Protein AF-A0A7X5FPA3-F1 (afdb_monomer_lite)

Secondary structure (DSSP, 8-state):
------HHHHHHHHHHHHHH-TTHHHHHHHHHHHHHHHHHHHHHHHHHHHHHHHHHHTS--S-S--EEEEESSS---EETTTTEEEEETTS-HHHHHHHHHHHHHHHHHIIIIIHHHTTTS-HHHHHHHHHHHTTHHHHHSTTT-SS-----GGGHHHHHHHHHHHTT--SHHHHHHHHHT-

Radius of gyration: 18.93 Å; chains: 1; bounding box: 40×43×52 Å

Sequence (182 aa):
MILKKNRKTAEGLVQKYLKSHPKKTIRDLVIKTQLIFLEKIWRKIEKRFFERLEKITGKPIFIKEFKCYLTTGFMCPYNPEDNSFMVSMWHGLPWNMTIICHEIFHLQFLHYYGKYCRKFISKKELDDLKEALTFILNTDFNDLLLSQDKGYPAHQKLRKELEKIWKKEKTLRNFLKERLKL

pLDDT: mean 91.94, std 8.31, range [44.56, 98.5]

Structure (mmCIF, N/CA/C/O backbone):
data_AF-A0A7X5FPA3-F1
#
_entry.id   AF-A0A7X5FPA3-F1
#
loop_
_atom_site.group_PDB
_atom_site.id
_atom_site.type_symbol
_atom_site.label_atom_id
_atom_site.label_alt_id
_atom_site.label_comp_id
_atom_site.label_asym_id
_atom_site.label_entity_id
_atom_site.label_seq_id
_atom_site.pdbx_PDB_ins_code
_atom_site.Cartn_x
_atom_site.Cartn_y
_atom_site.Cartn_z
_atom_site.occupancy
_atom_site.B_iso_or_equiv
_atom_site.auth_seq_id
_atom_site.auth_comp_id
_atom_site.auth_asym_id
_atom_site.auth_atom_id
_atom_site.pdbx_PDB_model_num
ATOM 1 N N . MET A 1 1 ? 13.656 26.504 -23.611 1.00 44.56 1 MET A N 1
ATOM 2 C CA . MET A 1 1 ? 12.547 26.664 -24.578 1.00 44.56 1 MET A CA 1
ATOM 3 C C . MET A 1 1 ? 11.559 25.512 -24.399 1.00 44.56 1 MET A C 1
ATOM 5 O O . MET A 1 1 ? 11.831 24.410 -24.861 1.00 44.56 1 MET A O 1
ATOM 9 N N . ILE A 1 2 ? 10.457 25.717 -23.667 1.00 50.66 2 ILE A N 1
ATOM 10 C CA . ILE A 1 2 ? 9.399 24.700 -23.541 1.00 50.66 2 ILE A CA 1
ATOM 11 C C . ILE A 1 2 ? 8.579 24.762 -24.830 1.00 50.66 2 ILE A C 1
ATOM 13 O O . ILE A 1 2 ? 7.823 25.702 -25.056 1.00 50.66 2 ILE A O 1
ATOM 17 N N . LEU A 1 3 ? 8.799 23.800 -25.724 1.00 55.09 3 LEU A N 1
ATOM 18 C CA . LEU A 1 3 ? 8.035 23.693 -26.964 1.00 55.09 3 LEU A CA 1
ATOM 19 C C . LEU A 1 3 ? 6.560 23.467 -26.597 1.00 55.09 3 LEU A C 1
ATOM 21 O O . LEU A 1 3 ? 6.272 22.548 -25.830 1.00 55.09 3 LEU A O 1
ATOM 25 N N . LYS A 1 4 ? 5.637 24.264 -27.159 1.00 55.41 4 LYS A N 1
ATOM 26 C CA . LYS A 1 4 ? 4.179 24.021 -27.140 1.00 55.41 4 LYS A CA 1
ATOM 27 C C . LYS A 1 4 ? 3.862 22.712 -27.880 1.00 55.41 4 LYS A C 1
ATOM 29 O O . LYS A 1 4 ? 3.339 22.712 -28.989 1.00 55.41 4 LYS A O 1
ATOM 34 N N . LYS A 1 5 ? 4.260 21.575 -27.318 1.00 64.94 5 LYS A N 1
ATOM 35 C CA . LYS A 1 5 ? 4.019 20.248 -27.875 1.00 64.94 5 LYS A CA 1
ATOM 36 C C . LYS A 1 5 ? 2.820 19.657 -27.155 1.00 64.94 5 LYS A C 1
ATOM 38 O O . LYS A 1 5 ? 2.815 19.545 -25.935 1.00 64.94 5 LYS A O 1
ATOM 43 N N . ASN A 1 6 ? 1.793 19.310 -27.927 1.00 83.50 6 ASN A N 1
ATOM 44 C CA . ASN A 1 6 ? 0.647 18.575 -27.410 1.00 83.50 6 ASN A CA 1
ATOM 45 C C . ASN A 1 6 ? 1.085 17.184 -26.905 1.00 83.50 6 ASN A C 1
ATOM 47 O O . ASN A 1 6 ? 2.160 16.684 -27.258 1.00 83.50 6 ASN A O 1
ATOM 51 N N . ARG A 1 7 ? 0.238 16.562 -26.078 1.00 83.38 7 ARG A N 1
ATOM 52 C CA . ARG A 1 7 ? 0.494 15.260 -25.442 1.00 83.38 7 ARG A CA 1
ATOM 53 C C . ARG A 1 7 ? 0.996 14.203 -26.431 1.00 83.38 7 ARG A C 1
ATOM 55 O O . ARG A 1 7 ? 1.999 13.554 -26.159 1.00 83.38 7 ARG A O 1
ATOM 62 N N . LYS A 1 8 ? 0.368 14.100 -27.606 1.00 87.44 8 LYS A N 1
ATOM 63 C CA . LYS A 1 8 ? 0.719 13.120 -28.646 1.00 87.44 8 LYS A CA 1
ATOM 64 C C . LYS A 1 8 ? 2.158 13.290 -29.140 1.00 87.44 8 LYS A C 1
ATOM 66 O O . LYS A 1 8 ? 2.889 12.314 -29.290 1.00 87.44 8 LYS A O 1
ATOM 71 N N . THR A 1 9 ? 2.597 14.529 -29.353 1.00 86.81 9 THR A N 1
ATOM 72 C CA . THR A 1 9 ? 3.980 14.810 -29.759 1.00 86.81 9 THR A CA 1
ATOM 73 C C . THR A 1 9 ? 4.973 14.484 -28.644 1.00 86.81 9 THR A C 1
ATOM 75 O O . THR A 1 9 ? 6.044 13.945 -28.921 1.00 86.81 9 THR A O 1
ATOM 78 N N . ALA A 1 10 ? 4.637 14.784 -27.387 1.00 84.44 10 ALA A N 1
ATOM 79 C CA . ALA A 1 10 ? 5.480 14.433 -26.245 1.00 84.44 10 ALA A CA 1
ATOM 80 C C . ALA A 1 10 ? 5.621 12.908 -26.096 1.00 84.44 10 ALA A C 1
ATOM 82 O O . ALA A 1 10 ? 6.739 12.403 -25.994 1.00 84.44 10 ALA A O 1
ATOM 83 N N . GLU A 1 11 ? 4.511 12.173 -26.181 1.00 86.00 11 GLU A N 1
ATOM 84 C CA . GLU A 1 11 ? 4.492 10.707 -26.163 1.00 86.00 11 GLU A CA 1
ATOM 85 C C . GLU A 1 11 ? 5.349 10.122 -27.291 1.00 86.00 11 GLU A C 1
ATOM 87 O O . GLU A 1 11 ? 6.183 9.254 -27.038 1.00 86.00 11 GLU A O 1
ATOM 92 N N . GLY A 1 12 ? 5.227 10.646 -28.515 1.00 89.06 12 GLY A N 1
ATOM 93 C CA . GLY A 1 12 ? 6.043 10.211 -29.650 1.00 89.06 12 GLY A CA 1
ATOM 94 C C . GLY A 1 12 ? 7.548 10.412 -29.430 1.00 89.06 12 GLY A C 1
ATOM 95 O O . GLY A 1 12 ? 8.345 9.528 -29.752 1.00 89.06 12 GLY A O 1
ATOM 96 N N . LEU A 1 13 ? 7.955 11.539 -28.836 1.00 87.75 13 LEU A N 1
ATOM 97 C CA . LEU A 1 13 ? 9.362 11.808 -28.512 1.00 87.75 13 LEU A CA 1
ATOM 98 C C . LEU A 1 13 ? 9.896 10.858 -27.443 1.00 87.75 13 LEU A C 1
ATOM 100 O O . LEU A 1 13 ? 10.985 10.308 -27.608 1.00 87.75 13 LEU A O 1
ATOM 104 N N . VAL A 1 14 ? 9.125 10.640 -26.377 1.00 84.75 14 VAL A N 1
ATOM 105 C CA . VAL A 1 14 ? 9.496 9.713 -25.303 1.00 84.75 14 VAL A CA 1
ATOM 106 C C . VAL A 1 14 ? 9.602 8.293 -25.850 1.00 84.75 14 VAL A C 1
ATOM 108 O O . VAL A 1 14 ? 10.607 7.628 -25.618 1.00 84.75 14 VAL A O 1
ATOM 111 N N . GLN A 1 15 ? 8.632 7.838 -26.645 1.00 86.69 15 GLN A N 1
ATOM 112 C CA . GLN A 1 15 ? 8.684 6.515 -27.268 1.00 86.69 15 GLN A CA 1
ATOM 113 C C . GLN A 1 15 ? 9.903 6.358 -28.177 1.00 86.69 15 GLN A C 1
ATOM 115 O O . GLN A 1 15 ? 10.574 5.327 -28.118 1.00 86.69 15 GLN A O 1
ATOM 120 N N . LYS A 1 16 ? 10.214 7.370 -28.997 1.00 90.25 16 LYS A N 1
ATOM 121 C CA . LYS A 1 16 ? 11.404 7.351 -29.856 1.00 90.25 16 LYS A CA 1
ATOM 122 C C . LYS A 1 16 ? 12.675 7.242 -29.016 1.00 90.25 16 LYS A C 1
ATOM 124 O O . LYS A 1 16 ? 13.479 6.355 -29.280 1.00 90.25 16 LYS A O 1
ATOM 129 N N . TYR A 1 17 ? 12.808 8.070 -27.979 1.00 87.44 17 TYR A N 1
ATOM 130 C CA . TYR A 1 17 ? 13.942 8.042 -27.055 1.00 87.44 17 TYR A CA 1
ATOM 131 C C . TYR A 1 17 ? 14.099 6.679 -26.370 1.00 87.44 17 TYR A C 1
ATOM 133 O O . TYR A 1 17 ? 15.192 6.119 -26.355 1.00 87.44 17 TYR A O 1
ATOM 141 N N . LEU A 1 18 ? 13.010 6.110 -25.845 1.00 83.94 18 LEU A N 1
ATOM 142 C CA . LEU A 1 18 ? 13.032 4.803 -25.186 1.00 83.94 18 LEU A CA 1
ATOM 143 C C . LEU A 1 18 ? 13.417 3.678 -26.157 1.00 83.94 18 LEU A C 1
ATOM 145 O O . LEU A 1 18 ? 14.186 2.794 -25.780 1.00 83.94 18 LEU A O 1
ATOM 149 N N . LYS A 1 19 ? 12.925 3.722 -27.404 1.00 87.50 19 LYS A N 1
ATOM 150 C CA . LYS A 1 19 ? 13.236 2.726 -28.442 1.00 87.50 19 LYS A CA 1
ATOM 151 C C . LYS A 1 19 ? 14.684 2.805 -28.925 1.00 87.50 19 LYS A C 1
ATOM 153 O O . LYS A 1 19 ? 15.282 1.762 -29.160 1.00 87.50 19 LYS A O 1
ATOM 158 N N . SER A 1 20 ? 15.240 4.007 -29.062 1.00 90.62 20 SER A N 1
ATOM 159 C CA . SER A 1 20 ? 16.604 4.213 -29.565 1.00 90.62 20 SER A CA 1
ATOM 160 C C . SER A 1 20 ? 17.679 4.199 -28.474 1.00 90.62 20 SER A C 1
ATOM 162 O O . SER A 1 20 ? 18.854 4.389 -28.777 1.00 90.62 20 SER A O 1
ATOM 164 N N . HIS A 1 21 ? 17.315 4.034 -27.199 1.00 88.44 21 HIS A N 1
ATOM 165 C CA . HIS A 1 21 ? 18.279 4.111 -26.105 1.00 88.44 21 HIS A CA 1
ATOM 166 C C . HIS A 1 21 ? 19.232 2.899 -26.128 1.00 88.44 21 HIS A C 1
ATOM 168 O O . HIS A 1 21 ? 18.759 1.763 -26.085 1.00 88.44 21 HIS A O 1
ATOM 174 N N . PRO A 1 22 ? 20.566 3.086 -26.046 1.00 91.06 22 PRO A N 1
ATOM 175 C CA . PRO A 1 22 ? 21.535 1.979 -26.112 1.00 91.06 22 PRO A CA 1
ATOM 176 C C . PRO A 1 22 ? 21.387 0.932 -24.996 1.00 91.06 22 PRO A C 1
ATOM 178 O O . PRO A 1 22 ? 21.818 -0.204 -25.137 1.00 91.06 22 PRO A O 1
ATOM 181 N N . LYS A 1 23 ? 20.744 1.294 -23.879 1.00 90.12 23 LYS A N 1
ATOM 182 C CA . LYS A 1 23 ? 20.511 0.409 -22.730 1.00 90.12 23 LYS A CA 1
ATOM 183 C C . LYS A 1 23 ? 19.150 -0.292 -22.788 1.00 90.12 23 LYS A C 1
ATOM 185 O O . LYS A 1 23 ? 18.783 -0.942 -21.815 1.00 90.12 23 LYS A O 1
ATOM 190 N N . LYS A 1 24 ? 18.388 -0.153 -23.882 1.00 89.88 24 LYS A N 1
ATOM 191 C CA . LYS A 1 24 ? 17.030 -0.704 -24.007 1.00 89.88 24 LYS A CA 1
ATOM 192 C C . LYS A 1 24 ? 16.996 -2.202 -23.721 1.00 89.88 24 LYS A C 1
ATOM 194 O O . LYS A 1 24 ? 16.216 -2.620 -22.882 1.00 89.88 24 LYS A O 1
ATOM 199 N N . THR A 1 25 ? 17.862 -2.990 -24.357 1.00 92.38 25 THR A N 1
ATOM 200 C CA . THR A 1 25 ? 17.865 -4.455 -24.203 1.00 92.38 25 THR A CA 1
ATOM 201 C C . THR A 1 25 ? 18.061 -4.878 -22.749 1.00 92.38 25 THR A C 1
ATOM 203 O O . THR A 1 25 ? 17.297 -5.688 -22.231 1.00 92.38 25 THR A O 1
ATOM 206 N N . ILE A 1 26 ? 19.037 -4.278 -22.063 1.00 92.19 26 ILE A N 1
ATOM 207 C CA . ILE A 1 26 ? 19.293 -4.557 -20.645 1.00 92.19 26 ILE A CA 1
ATOM 208 C C . ILE A 1 26 ? 18.136 -4.065 -19.770 1.00 92.19 26 ILE A C 1
ATOM 210 O O . ILE A 1 26 ? 17.705 -4.779 -18.870 1.00 92.19 26 ILE A O 1
ATOM 214 N N . ARG A 1 27 ? 17.587 -2.877 -20.047 1.00 89.62 27 ARG A N 1
ATOM 215 C CA . ARG A 1 27 ? 16.434 -2.339 -19.312 1.00 89.62 27 ARG A CA 1
ATOM 216 C C . ARG A 1 27 ? 15.210 -3.249 -19.449 1.00 89.62 27 ARG A C 1
ATOM 218 O O . ARG A 1 27 ? 14.582 -3.553 -18.442 1.00 89.62 27 ARG A O 1
ATOM 225 N N . ASP A 1 28 ? 14.911 -3.714 -20.659 1.00 90.62 28 ASP A N 1
ATOM 226 C CA . ASP A 1 28 ? 13.802 -4.630 -20.938 1.00 90.62 28 ASP A CA 1
ATOM 227 C C . ASP A 1 28 ? 13.991 -5.964 -20.200 1.00 90.62 28 ASP A C 1
ATOM 229 O O . ASP A 1 28 ? 13.038 -6.484 -19.620 1.00 90.62 28 ASP A O 1
ATOM 233 N N . LEU A 1 29 ? 15.217 -6.501 -20.180 1.00 93.25 29 LEU A N 1
ATOM 234 C CA . LEU A 1 29 ? 15.550 -7.713 -19.429 1.00 93.25 29 LEU A CA 1
ATOM 235 C C . LEU A 1 29 ? 15.318 -7.524 -17.924 1.00 93.25 29 LEU A C 1
ATOM 237 O O . LEU A 1 29 ? 14.658 -8.359 -17.307 1.00 93.25 29 LEU A O 1
ATOM 241 N N . VAL A 1 30 ? 15.812 -6.427 -17.343 1.00 92.00 30 VAL A N 1
ATOM 242 C CA . VAL A 1 30 ? 15.645 -6.120 -15.912 1.00 92.00 30 VAL A CA 1
ATOM 243 C C . VAL A 1 30 ? 14.168 -5.963 -15.558 1.00 92.00 30 VAL A C 1
ATOM 245 O O . VAL A 1 30 ? 13.703 -6.610 -14.624 1.00 92.00 30 VAL A O 1
ATOM 248 N N . ILE A 1 31 ? 13.416 -5.177 -16.335 1.00 91.75 31 ILE A N 1
ATOM 249 C CA . ILE A 1 31 ? 11.978 -4.950 -16.123 1.00 91.75 31 ILE A CA 1
ATOM 250 C C . ILE A 1 31 ? 11.205 -6.271 -16.157 1.00 91.75 31 ILE A C 1
ATOM 252 O O . ILE A 1 31 ? 10.453 -6.566 -15.230 1.00 91.75 31 ILE A O 1
ATOM 256 N N . LYS A 1 32 ? 11.409 -7.093 -17.196 1.00 93.38 32 LYS A N 1
ATOM 257 C CA . LYS A 1 32 ? 10.722 -8.388 -17.328 1.00 93.38 32 LYS A CA 1
ATOM 258 C C . LYS A 1 32 ? 11.058 -9.320 -16.172 1.00 93.38 32 LYS A C 1
ATOM 260 O O . LYS A 1 32 ? 10.165 -9.921 -15.586 1.00 93.38 32 LYS A O 1
ATOM 265 N N . THR A 1 33 ? 12.339 -9.408 -15.830 1.00 94.50 33 THR A N 1
ATOM 266 C CA . THR A 1 33 ? 12.817 -10.253 -14.733 1.00 94.50 33 THR A CA 1
ATOM 267 C C . THR A 1 33 ? 12.193 -9.821 -13.407 1.00 94.50 33 THR A C 1
ATOM 269 O O . THR A 1 33 ? 11.664 -10.649 -12.670 1.00 94.50 33 THR A O 1
ATOM 272 N N . GLN A 1 34 ? 12.180 -8.518 -13.124 1.00 94.06 34 GLN A N 1
ATOM 273 C CA . GLN A 1 34 ? 11.606 -7.975 -11.898 1.00 94.06 34 GLN A CA 1
ATOM 274 C C . GLN A 1 34 ? 10.096 -8.214 -11.807 1.00 94.06 34 GLN A C 1
ATOM 276 O O . GLN A 1 34 ? 9.626 -8.603 -10.742 1.00 94.06 34 GLN A O 1
ATOM 281 N N . LEU A 1 35 ? 9.350 -8.049 -12.905 1.00 93.81 35 LEU A N 1
ATOM 282 C CA . LEU A 1 35 ? 7.914 -8.348 -12.950 1.00 93.81 35 LEU A CA 1
ATOM 283 C C . LEU A 1 35 ? 7.627 -9.819 -12.624 1.00 93.81 35 LEU A C 1
ATOM 285 O O . LEU A 1 35 ? 6.800 -10.093 -11.758 1.00 93.81 35 LEU A O 1
ATOM 289 N N . ILE A 1 36 ? 8.361 -10.751 -13.245 1.00 95.44 36 ILE A N 1
ATOM 290 C CA . ILE A 1 36 ? 8.213 -12.194 -12.993 1.00 95.44 36 ILE A CA 1
ATOM 291 C C . IL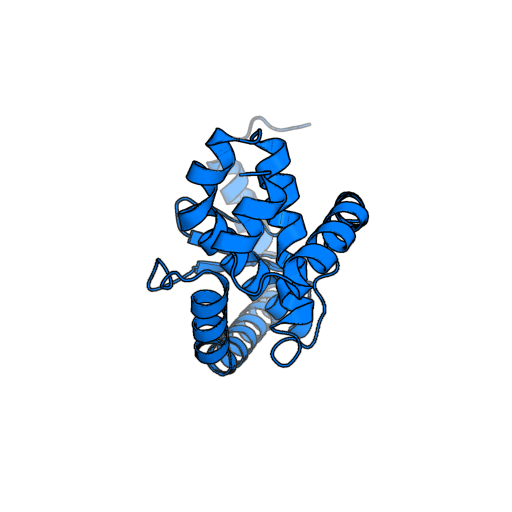E A 1 36 ? 8.456 -12.516 -11.515 1.00 95.44 36 ILE A C 1
ATOM 293 O O . ILE A 1 36 ? 7.690 -13.258 -10.900 1.00 95.44 36 ILE A O 1
ATOM 297 N N . PHE A 1 37 ? 9.519 -11.965 -10.922 1.00 95.75 37 PHE A N 1
ATOM 298 C CA . PHE A 1 37 ? 9.828 -12.231 -9.519 1.00 95.75 37 PHE A CA 1
ATOM 299 C C . PHE A 1 37 ? 8.841 -11.572 -8.556 1.00 95.75 37 PHE A C 1
ATOM 301 O O . PHE A 1 37 ? 8.451 -12.218 -7.584 1.00 95.75 37 PHE A O 1
ATOM 308 N N . LEU A 1 38 ? 8.412 -10.334 -8.819 1.00 95.44 38 LEU A N 1
ATOM 309 C CA . LEU A 1 38 ? 7.393 -9.662 -8.010 1.00 95.44 38 LEU A CA 1
ATOM 310 C C . LEU A 1 38 ? 6.088 -10.450 -8.010 1.00 95.44 38 LEU A C 1
ATOM 312 O O . LEU A 1 38 ? 5.558 -10.733 -6.940 1.00 95.44 38 LEU A O 1
ATOM 316 N N . GLU A 1 39 ? 5.609 -10.866 -9.184 1.00 95.94 39 GLU A N 1
ATOM 317 C CA . GLU A 1 39 ? 4.399 -11.679 -9.284 1.00 95.94 39 GLU A CA 1
ATOM 318 C C . GLU A 1 39 ? 4.567 -13.003 -8.535 1.00 95.94 39 GLU A C 1
ATOM 320 O O . GLU A 1 39 ? 3.732 -13.361 -7.703 1.00 95.94 39 GLU A O 1
ATOM 325 N N . LYS A 1 40 ? 5.681 -13.710 -8.759 1.00 97.31 40 LYS A N 1
ATOM 326 C CA . LYS A 1 40 ? 5.952 -14.986 -8.090 1.00 97.31 40 LYS A CA 1
ATOM 327 C C . LYS A 1 40 ? 5.933 -14.856 -6.567 1.00 97.31 40 LYS A C 1
ATOM 329 O O . LYS A 1 40 ? 5.393 -15.739 -5.905 1.00 97.31 40 LYS A O 1
ATOM 334 N N . ILE A 1 41 ? 6.521 -13.796 -6.010 1.00 96.19 41 ILE A N 1
ATOM 335 C CA . ILE A 1 41 ? 6.530 -13.548 -4.561 1.00 96.19 41 ILE A CA 1
ATOM 336 C C . ILE A 1 41 ? 5.131 -13.159 -4.080 1.00 96.19 41 ILE A C 1
ATOM 338 O O . ILE A 1 41 ? 4.652 -13.734 -3.103 1.00 96.19 41 ILE A O 1
ATOM 342 N N . TRP A 1 42 ? 4.451 -12.249 -4.783 1.00 97.44 42 TRP A N 1
ATOM 343 C CA . TRP A 1 42 ? 3.090 -11.831 -4.448 1.00 97.44 42 TRP A CA 1
ATOM 344 C C . TRP A 1 42 ? 2.149 -13.025 -4.326 1.00 97.44 42 TRP A C 1
ATOM 346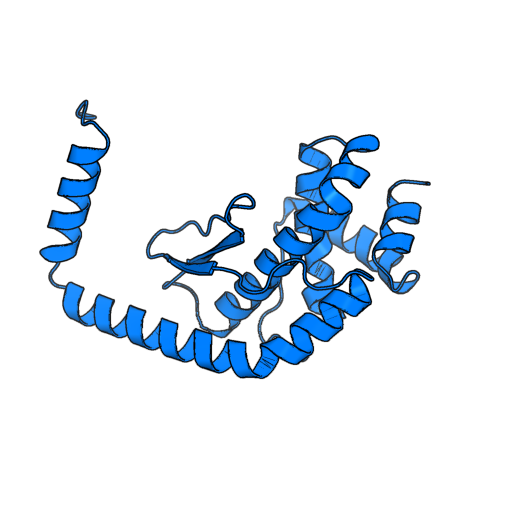 O O . TRP A 1 42 ? 1.547 -13.212 -3.272 1.00 97.44 42 TRP A O 1
ATOM 356 N N . ARG A 1 43 ? 2.120 -13.917 -5.322 1.00 97.06 43 ARG A N 1
ATOM 357 C CA . ARG A 1 43 ? 1.267 -15.120 -5.302 1.00 97.06 43 ARG A CA 1
ATOM 358 C C . ARG A 1 43 ? 1.520 -16.041 -4.104 1.00 97.06 43 ARG A C 1
ATOM 360 O O . ARG A 1 43 ? 0.639 -16.813 -3.736 1.00 97.06 43 ARG A O 1
ATOM 367 N N . LYS A 1 44 ? 2.701 -15.989 -3.476 1.00 97.31 44 LYS A N 1
ATOM 368 C CA . LYS A 1 44 ? 3.003 -16.778 -2.267 1.00 97.31 44 LYS A CA 1
ATOM 369 C C . LYS A 1 44 ? 2.409 -16.183 -0.994 1.00 97.31 44 LYS A C 1
ATOM 371 O O . LYS A 1 44 ? 2.125 -16.943 -0.071 1.00 97.31 44 LYS A O 1
ATOM 376 N N . ILE A 1 45 ? 2.227 -14.865 -0.935 1.00 97.31 45 ILE A N 1
ATOM 377 C CA . ILE A 1 45 ? 1.718 -14.173 0.258 1.00 97.31 45 ILE A CA 1
ATOM 378 C C . ILE A 1 45 ? 0.269 -13.697 0.110 1.00 97.31 45 ILE A C 1
ATOM 380 O O . ILE A 1 45 ? -0.401 -13.512 1.121 1.00 97.31 45 ILE A O 1
ATOM 384 N N . GLU A 1 46 ? -0.216 -13.548 -1.124 1.00 97.88 46 GLU A N 1
ATOM 385 C CA . GLU A 1 46 ? -1.492 -12.931 -1.509 1.00 97.88 46 GLU A CA 1
ATOM 386 C C . GLU A 1 46 ? -2.664 -13.392 -0.645 1.00 97.88 46 GLU A C 1
ATOM 388 O O . GLU A 1 46 ? -3.316 -12.575 -0.000 1.00 97.88 46 GLU A O 1
ATOM 393 N N . LYS A 1 47 ? -2.885 -14.709 -0.557 1.00 98.06 47 LYS A N 1
ATOM 394 C CA . LYS A 1 47 ? -3.985 -15.277 0.232 1.00 98.06 47 LYS A CA 1
ATOM 395 C C . LYS A 1 47 ? -3.918 -14.848 1.701 1.00 98.06 47 LYS A C 1
ATOM 397 O O . LYS A 1 47 ? -4.896 -14.338 2.234 1.00 98.06 47 LYS A O 1
ATOM 402 N N . ARG A 1 48 ? -2.755 -15.010 2.342 1.00 98.31 48 ARG A N 1
ATOM 403 C CA . ARG A 1 48 ? -2.566 -14.655 3.761 1.00 98.31 48 ARG A CA 1
ATOM 404 C C . ARG A 1 48 ? -2.701 -13.153 3.982 1.00 98.31 48 ARG A C 1
ATOM 406 O O . ARG A 1 48 ? -3.227 -12.731 5.007 1.00 98.31 48 ARG A O 1
ATOM 413 N N . PHE A 1 49 ? -2.207 -12.356 3.038 1.00 98.44 49 PHE A N 1
ATOM 414 C CA . PHE A 1 49 ? -2.330 -10.908 3.082 1.00 98.44 49 PHE A CA 1
ATOM 415 C C . PHE A 1 49 ? -3.802 -10.488 3.021 1.00 98.44 49 PHE A C 1
ATOM 417 O O . PHE A 1 49 ? -4.258 -9.754 3.895 1.00 98.44 49 PHE A O 1
ATOM 424 N N . PHE A 1 50 ? -4.565 -10.999 2.052 1.00 98.50 50 PHE A N 1
ATOM 425 C CA . PHE A 1 50 ? -5.981 -10.668 1.917 1.00 98.50 50 PHE A CA 1
ATOM 426 C C . PHE A 1 50 ? -6.817 -11.154 3.099 1.00 98.50 50 PHE A C 1
ATOM 428 O O . PHE A 1 50 ? -7.552 -10.350 3.656 1.00 98.50 50 PHE A O 1
ATOM 435 N N . GLU A 1 51 ? -6.634 -12.387 3.578 1.00 98.12 51 GLU A N 1
ATOM 436 C CA . GLU A 1 51 ? -7.343 -12.891 4.768 1.00 98.12 51 GLU A CA 1
ATOM 437 C C . GLU A 1 51 ? -7.128 -11.986 5.996 1.00 98.12 51 GLU A C 1
ATOM 439 O O . GLU A 1 51 ? -8.058 -11.689 6.752 1.00 98.12 51 GLU A O 1
ATOM 444 N N . ARG A 1 52 ? -5.897 -11.499 6.199 1.00 97.56 52 ARG A N 1
ATOM 445 C CA . ARG A 1 52 ? -5.591 -10.561 7.289 1.00 97.56 52 ARG A CA 1
ATOM 446 C C . ARG A 1 52 ? -6.177 -9.183 7.050 1.00 97.56 52 ARG A C 1
ATOM 448 O O . ARG A 1 52 ? -6.706 -8.594 7.990 1.00 97.56 52 ARG A O 1
ATOM 455 N N . LEU A 1 53 ? -6.098 -8.672 5.825 1.00 97.75 53 LEU A N 1
ATOM 456 C CA . LEU A 1 53 ? -6.665 -7.376 5.473 1.00 97.75 53 LEU A CA 1
ATOM 457 C C . LEU A 1 53 ? -8.186 -7.376 5.671 1.00 97.75 53 LEU A C 1
ATOM 459 O O . LEU A 1 53 ? -8.728 -6.433 6.248 1.00 97.75 53 LEU A O 1
ATOM 463 N N . GLU A 1 54 ? -8.868 -8.453 5.287 1.00 98.00 54 GLU A N 1
ATOM 464 C CA . GLU A 1 54 ? -10.300 -8.630 5.522 1.00 98.00 54 GLU A CA 1
ATOM 465 C C . GLU A 1 54 ? -10.630 -8.696 7.011 1.00 98.00 54 GLU A C 1
ATOM 467 O O . GLU A 1 54 ? -11.564 -8.038 7.467 1.00 98.00 54 GLU A O 1
ATOM 472 N N . LYS A 1 55 ? -9.829 -9.419 7.802 1.00 96.38 55 LYS A N 1
ATOM 473 C CA . LYS A 1 55 ? -9.994 -9.490 9.260 1.00 96.38 55 LYS A CA 1
ATOM 474 C C . LYS A 1 55 ? -9.809 -8.130 9.940 1.00 96.38 55 LYS A C 1
ATOM 476 O O . LYS A 1 55 ? -10.619 -7.753 10.781 1.00 96.38 55 LYS A O 1
ATOM 481 N N . ILE A 1 56 ? -8.758 -7.396 9.577 1.00 95.44 56 ILE A N 1
ATOM 482 C CA . ILE A 1 56 ? -8.427 -6.076 10.137 1.00 95.44 56 ILE A CA 1
ATOM 483 C C . ILE A 1 56 ? -9.503 -5.058 9.780 1.00 95.44 56 ILE A C 1
ATOM 485 O O . ILE A 1 56 ? -9.968 -4.309 10.642 1.00 95.44 56 ILE A O 1
ATOM 489 N N . THR A 1 57 ? -9.921 -5.038 8.515 1.00 95.44 57 THR A N 1
ATOM 490 C CA . THR A 1 57 ? -10.948 -4.106 8.043 1.00 95.44 57 THR A CA 1
ATOM 491 C C . THR A 1 57 ? -12.352 -4.539 8.465 1.00 95.44 57 THR A C 1
ATOM 493 O O . THR A 1 57 ? -13.219 -3.694 8.637 1.00 95.44 57 THR A O 1
ATOM 496 N N . GLY A 1 58 ? -12.602 -5.828 8.691 1.00 96.19 58 GLY A N 1
ATOM 497 C CA . GLY A 1 58 ? -13.949 -6.369 8.876 1.00 96.19 58 GLY A CA 1
ATOM 498 C C . GLY A 1 58 ? -14.796 -6.282 7.600 1.00 96.19 58 GLY A C 1
ATOM 499 O O . GLY A 1 58 ? -16.021 -6.145 7.679 1.00 96.19 58 GLY A O 1
ATOM 500 N N . LYS A 1 59 ? -14.148 -6.277 6.429 1.00 97.38 59 LYS A N 1
ATOM 501 C CA . LYS A 1 59 ? -14.762 -6.137 5.102 1.00 97.38 59 LYS A CA 1
ATOM 502 C C . LYS A 1 59 ? -14.095 -7.094 4.115 1.00 97.38 59 LYS A C 1
ATOM 504 O O . LYS A 1 59 ? -12.888 -7.270 4.221 1.00 97.38 59 LYS A O 1
ATOM 509 N N . PRO A 1 60 ? -14.836 -7.673 3.155 1.00 98.00 60 PRO A N 1
ATOM 510 C CA . PRO A 1 60 ? -14.226 -8.492 2.113 1.00 98.00 60 PRO A CA 1
ATOM 511 C C . PRO A 1 60 ? -13.311 -7.645 1.219 1.00 98.00 60 PRO A C 1
ATOM 513 O O . PRO A 1 60 ? -13.445 -6.420 1.182 1.00 98.00 60 PRO A O 1
ATOM 516 N N . ILE A 1 61 ? -12.399 -8.263 0.471 1.00 98.31 61 ILE A N 1
ATOM 517 C CA . ILE A 1 61 ? -11.675 -7.555 -0.592 1.00 98.31 61 ILE A CA 1
ATOM 518 C C . ILE A 1 61 ? -12.689 -7.070 -1.637 1.00 98.31 61 ILE A C 1
ATOM 520 O O . ILE A 1 61 ? -13.477 -7.853 -2.168 1.00 98.31 61 ILE A O 1
ATOM 524 N N . PHE A 1 62 ? -12.697 -5.764 -1.921 1.00 97.81 62 PHE A N 1
ATOM 525 C CA . PHE A 1 62 ? -13.781 -5.155 -2.706 1.00 97.81 62 PHE A CA 1
ATOM 526 C C . PHE A 1 62 ? -13.709 -5.441 -4.213 1.00 97.81 62 PHE A C 1
ATOM 528 O O . PHE A 1 62 ? -14.665 -5.167 -4.940 1.00 97.81 62 PHE A O 1
ATOM 535 N N . ILE A 1 63 ? -12.580 -5.960 -4.697 1.00 96.94 63 ILE A N 1
ATOM 536 C CA . ILE A 1 63 ? -12.331 -6.221 -6.113 1.00 96.94 63 ILE A CA 1
ATOM 537 C C . ILE A 1 63 ? -11.578 -7.536 -6.304 1.00 96.94 63 ILE A C 1
ATOM 539 O O . ILE A 1 63 ? -10.821 -7.971 -5.443 1.00 96.94 63 ILE A O 1
ATOM 543 N N . LYS A 1 64 ? -11.772 -8.169 -7.463 1.00 94.56 64 LYS A N 1
ATOM 544 C CA . LYS A 1 64 ? -11.085 -9.417 -7.818 1.00 94.56 64 LYS A CA 1
ATOM 545 C C . LYS A 1 64 ? -9.600 -9.215 -8.119 1.00 94.56 64 LYS A C 1
ATOM 547 O O . LYS A 1 64 ? -8.801 -10.101 -7.843 1.00 94.56 64 LYS A O 1
ATOM 552 N N . GLU A 1 65 ? -9.246 -8.077 -8.713 1.00 94.12 65 GLU A N 1
ATOM 553 C CA . GLU A 1 65 ? -7.903 -7.812 -9.222 1.00 94.12 65 GLU A CA 1
ATOM 554 C C . GLU A 1 65 ? -7.503 -6.354 -8.989 1.00 94.12 65 GLU A C 1
ATOM 556 O O . GLU A 1 65 ? -8.242 -5.430 -9.332 1.00 94.12 65 GLU A O 1
ATOM 561 N N . PHE A 1 66 ? -6.299 -6.166 -8.451 1.00 96.75 66 PHE A N 1
ATOM 562 C CA . PHE A 1 66 ? -5.616 -4.877 -8.389 1.00 96.75 66 PHE A CA 1
ATOM 563 C C . PHE A 1 66 ? -4.552 -4.814 -9.481 1.00 96.75 66 PHE A C 1
ATOM 565 O O . PHE A 1 66 ? -3.844 -5.795 -9.723 1.00 96.75 66 PHE A O 1
ATOM 572 N N . LYS A 1 67 ? -4.403 -3.658 -10.129 1.00 96.50 67 LYS A N 1
ATOM 573 C CA . LYS A 1 67 ? -3.436 -3.491 -11.223 1.00 96.50 67 LYS A CA 1
ATOM 574 C C . LYS A 1 67 ? -2.149 -2.863 -10.700 1.00 96.50 67 LYS A C 1
ATOM 576 O O . LYS A 1 67 ? -2.126 -1.685 -10.363 1.00 96.50 67 LYS A O 1
ATOM 581 N N . CYS A 1 68 ? -1.070 -3.635 -10.676 1.00 96.00 68 CYS A N 1
ATOM 582 C CA . CYS A 1 68 ? 0.258 -3.142 -10.323 1.00 96.00 68 CYS A CA 1
ATOM 583 C C . CYS A 1 68 ? 1.100 -2.946 -11.589 1.00 96.00 68 CYS A C 1
ATOM 585 O O . CYS A 1 68 ? 1.304 -3.890 -12.354 1.00 96.00 68 CYS A O 1
ATOM 587 N N . TYR A 1 69 ? 1.607 -1.733 -11.807 1.00 94.50 69 TYR A N 1
ATOM 588 C CA . TYR A 1 69 ? 2.509 -1.423 -12.916 1.00 94.50 69 TYR A CA 1
ATOM 589 C C . TYR A 1 69 ? 3.927 -1.149 -12.417 1.00 94.50 69 TYR A C 1
ATOM 591 O O . TYR A 1 69 ? 4.128 -0.523 -11.379 1.00 94.50 69 TYR A O 1
ATOM 599 N N . LEU A 1 70 ? 4.933 -1.548 -13.192 1.00 93.38 70 LEU A N 1
ATOM 600 C CA . LEU A 1 70 ? 6.315 -1.157 -12.928 1.00 93.38 70 LEU A CA 1
ATOM 601 C C . LEU A 1 70 ? 6.618 0.169 -13.634 1.00 93.38 70 LEU A C 1
ATOM 603 O O . LEU A 1 70 ? 6.429 0.289 -14.845 1.00 93.38 70 LEU A O 1
ATOM 607 N N . THR A 1 71 ? 7.120 1.152 -12.892 1.00 91.31 71 THR A N 1
ATOM 608 C CA . THR A 1 71 ? 7.532 2.450 -13.432 1.00 91.31 71 THR A CA 1
ATOM 609 C C . THR A 1 71 ? 9.046 2.604 -13.430 1.00 91.31 71 THR A C 1
ATOM 611 O O . THR A 1 71 ? 9.755 2.128 -12.541 1.00 91.31 71 THR A O 1
ATOM 614 N N . THR A 1 72 ? 9.546 3.308 -14.443 1.00 87.94 72 THR A N 1
ATOM 615 C CA . THR A 1 72 ? 10.933 3.783 -14.500 1.00 87.94 72 THR A CA 1
ATOM 616 C C . THR A 1 72 ? 11.065 5.225 -14.009 1.00 87.94 72 THR A C 1
ATOM 618 O O . THR A 1 72 ? 12.174 5.756 -13.966 1.00 87.94 72 THR A O 1
ATOM 621 N N . GLY A 1 73 ? 9.944 5.882 -13.698 1.00 84.31 73 GLY A N 1
ATOM 622 C CA . GLY A 1 73 ? 9.924 7.197 -13.072 1.00 84.31 73 GLY A CA 1
ATOM 623 C C . GLY A 1 73 ? 10.291 7.125 -11.591 1.00 84.31 73 GLY A C 1
ATOM 624 O O . GLY A 1 73 ? 10.310 6.057 -10.985 1.00 84.31 73 GLY A O 1
ATOM 625 N N . PHE A 1 74 ? 10.563 8.283 -10.995 1.00 81.06 74 PHE A N 1
ATOM 626 C CA . PHE A 1 74 ? 10.906 8.390 -9.570 1.00 81.06 74 PHE A CA 1
ATOM 627 C C . PHE A 1 74 ? 9.683 8.497 -8.649 1.00 81.06 74 PHE A C 1
ATOM 629 O O . PHE A 1 74 ? 9.833 8.591 -7.436 1.00 81.06 74 PHE A O 1
ATOM 636 N N . MET A 1 75 ? 8.475 8.490 -9.216 1.00 81.25 75 MET A N 1
ATOM 637 C CA . MET A 1 75 ? 7.215 8.562 -8.477 1.00 81.25 75 MET A CA 1
ATOM 638 C C . MET A 1 75 ? 6.390 7.308 -8.736 1.00 81.25 75 MET A C 1
ATOM 640 O O . MET A 1 75 ? 6.332 6.836 -9.871 1.00 81.25 75 MET A O 1
ATOM 644 N N . CYS A 1 76 ? 5.734 6.813 -7.689 1.00 88.62 76 CYS A N 1
ATOM 645 C CA . CYS A 1 76 ? 4.879 5.629 -7.705 1.00 88.62 76 CYS A CA 1
ATOM 646 C C . CYS A 1 76 ? 3.425 6.045 -7.420 1.00 88.62 76 CYS A C 1
ATOM 648 O O . CYS A 1 76 ? 2.993 5.973 -6.276 1.00 88.62 76 CYS A O 1
ATOM 650 N N . PRO A 1 77 ? 2.692 6.588 -8.407 1.00 89.50 77 PRO A N 1
ATOM 651 C CA . PRO A 1 77 ? 1.311 7.008 -8.195 1.00 89.50 77 PRO A CA 1
ATOM 652 C C . PRO A 1 77 ? 0.362 5.810 -8.058 1.00 89.50 77 PRO A C 1
ATOM 654 O O . PRO A 1 77 ? 0.638 4.721 -8.567 1.00 89.50 77 PRO A O 1
ATOM 657 N N . TYR A 1 78 ? -0.798 6.060 -7.454 1.00 92.56 78 TYR A N 1
ATOM 658 C CA . TYR A 1 78 ? -1.954 5.166 -7.454 1.00 92.56 78 TYR A CA 1
ATOM 659 C C . TYR A 1 78 ? -3.195 5.883 -7.993 1.00 92.56 78 TYR A C 1
ATOM 661 O O . TYR A 1 78 ? -3.265 7.115 -7.989 1.00 92.56 78 TYR A O 1
ATOM 669 N N . ASN A 1 79 ? -4.163 5.108 -8.473 1.00 91.25 79 ASN A N 1
ATOM 670 C CA . ASN A 1 79 ? -5.431 5.581 -9.000 1.00 91.25 79 ASN A CA 1
ATOM 671 C C . ASN A 1 79 ? -6.598 4.764 -8.403 1.00 91.25 79 ASN A C 1
ATOM 673 O O . ASN A 1 79 ? -6.792 3.598 -8.752 1.00 91.25 79 ASN A O 1
ATOM 677 N N . PRO A 1 80 ? -7.403 5.369 -7.512 1.00 88.56 80 PRO A N 1
ATOM 678 C CA . PRO A 1 80 ? -8.583 4.725 -6.939 1.00 88.56 80 PRO A CA 1
ATOM 679 C C . PRO A 1 80 ? -9.694 4.395 -7.938 1.00 88.56 80 PRO A C 1
ATOM 681 O O . PRO A 1 80 ? -10.496 3.510 -7.663 1.00 88.56 80 PRO A O 1
ATOM 684 N N . GLU A 1 81 ? -9.786 5.101 -9.069 1.00 90.31 81 GLU A N 1
ATOM 685 C CA . GLU A 1 81 ? -10.887 4.906 -10.025 1.00 90.31 81 GLU A CA 1
ATOM 686 C C . GLU A 1 81 ? -10.752 3.592 -10.803 1.00 90.31 81 GLU A C 1
ATOM 688 O O . GLU A 1 81 ? -11.750 2.933 -11.091 1.00 90.31 81 GLU A O 1
ATOM 693 N N . ASP A 1 82 ? -9.520 3.182 -11.112 1.00 93.62 82 ASP A N 1
ATOM 694 C CA . ASP A 1 82 ? -9.222 1.942 -11.839 1.00 93.62 82 ASP A CA 1
ATOM 695 C C . ASP A 1 82 ? -8.546 0.863 -10.973 1.00 93.62 82 ASP A C 1
ATOM 697 O O . ASP A 1 82 ? -8.201 -0.207 -11.488 1.00 93.62 82 ASP A O 1
ATOM 701 N N . ASN A 1 83 ? -8.402 1.131 -9.669 1.00 95.06 83 ASN A N 1
ATOM 702 C CA . ASN A 1 83 ? -7.769 0.274 -8.662 1.00 95.06 83 ASN A CA 1
ATOM 703 C C . ASN A 1 83 ? -6.341 -0.129 -9.035 1.00 95.06 83 ASN A C 1
ATOM 705 O O . ASN A 1 83 ? -5.935 -1.288 -8.874 1.00 95.06 83 ASN A O 1
ATOM 709 N N . SER A 1 84 ? -5.591 0.834 -9.569 1.00 97.19 84 SER A N 1
ATOM 710 C CA . SER A 1 84 ? -4.209 0.634 -9.969 1.00 97.19 84 SER A CA 1
ATOM 711 C C . SER A 1 84 ? -3.212 1.401 -9.121 1.00 97.19 84 SER A C 1
ATOM 713 O O . SER A 1 84 ? -3.527 2.410 -8.493 1.00 97.19 84 SER A O 1
ATOM 715 N N . PHE A 1 85 ? -1.979 0.916 -9.112 1.00 97.38 85 PHE A N 1
ATOM 716 C CA . PHE A 1 85 ? -0.844 1.590 -8.506 1.00 97.38 85 PHE A CA 1
ATOM 717 C C . PHE A 1 85 ? 0.454 1.204 -9.203 1.00 97.38 85 PHE A C 1
ATOM 719 O O . PHE A 1 85 ? 0.500 0.289 -10.033 1.00 97.38 85 PHE A O 1
ATOM 726 N N . MET A 1 86 ? 1.516 1.941 -8.896 1.00 96.94 86 MET A N 1
ATOM 727 C CA . MET A 1 86 ? 2.832 1.718 -9.474 1.00 96.94 86 MET A CA 1
ATOM 728 C C . MET A 1 86 ? 3.857 1.330 -8.414 1.00 96.94 86 MET A C 1
ATOM 730 O O . MET A 1 86 ? 3.816 1.805 -7.286 1.00 96.94 86 MET A O 1
ATOM 734 N N . VAL A 1 87 ? 4.826 0.516 -8.815 1.00 96.00 87 VAL A N 1
ATOM 735 C CA . VAL A 1 87 ? 6.051 0.232 -8.062 1.00 96.00 87 VAL A CA 1
ATOM 736 C C . VAL A 1 87 ? 7.271 0.553 -8.913 1.00 96.00 87 VAL A C 1
ATOM 738 O O . VAL A 1 87 ? 7.199 0.563 -10.140 1.00 96.00 87 VAL A O 1
ATOM 741 N N . SER A 1 88 ? 8.406 0.841 -8.284 1.00 93.81 88 SER A N 1
ATOM 742 C CA . SER A 1 88 ? 9.582 1.354 -8.993 1.00 93.81 88 SER A CA 1
ATOM 743 C C . SER A 1 88 ? 10.533 0.238 -9.401 1.00 93.81 88 SER A C 1
ATOM 745 O O . SER A 1 88 ? 10.892 -0.613 -8.584 1.00 93.81 88 SER A O 1
ATOM 747 N N . MET A 1 89 ? 11.048 0.296 -10.631 1.00 92.06 89 MET A N 1
ATOM 748 C CA . MET A 1 89 ? 12.150 -0.582 -11.039 1.00 92.06 89 MET A CA 1
ATOM 749 C C . MET A 1 89 ? 13.436 -0.333 -10.235 1.00 92.06 89 MET A C 1
ATOM 751 O O . MET A 1 89 ? 14.294 -1.204 -10.139 1.00 92.06 89 MET A O 1
ATOM 755 N N . TRP A 1 90 ? 13.573 0.864 -9.658 1.00 92.00 90 TRP A N 1
ATOM 756 C CA . TRP A 1 90 ? 14.755 1.291 -8.910 1.00 92.00 90 TRP A CA 1
ATOM 757 C C . TRP A 1 90 ? 14.770 0.778 -7.466 1.00 92.00 90 TRP A C 1
ATOM 759 O O . TRP A 1 90 ? 15.762 0.948 -6.762 1.00 92.00 90 TRP A O 1
ATOM 769 N N . HIS A 1 91 ? 13.681 0.156 -7.017 1.00 92.75 91 HIS A N 1
ATOM 770 C CA . HIS A 1 91 ? 13.579 -0.451 -5.699 1.00 92.75 91 HIS A CA 1
ATOM 771 C C . HIS A 1 91 ? 13.848 -1.958 -5.764 1.00 92.75 91 HIS A C 1
ATOM 773 O O . HIS A 1 91 ? 13.463 -2.644 -6.713 1.00 92.75 91 HIS A O 1
ATOM 779 N N . GLY A 1 92 ? 14.476 -2.489 -4.713 1.00 92.56 92 GLY A N 1
ATOM 780 C CA . GLY A 1 92 ? 14.625 -3.931 -4.538 1.00 92.56 92 GLY A CA 1
ATOM 781 C C . GLY A 1 92 ? 13.278 -4.627 -4.310 1.00 92.56 92 GLY A C 1
ATOM 782 O O . GLY A 1 92 ? 12.305 -4.003 -3.883 1.00 92.56 92 GLY A O 1
ATOM 783 N N . LEU A 1 93 ? 13.237 -5.944 -4.549 1.00 93.44 93 LEU A N 1
ATOM 784 C CA . LEU A 1 93 ? 12.029 -6.759 -4.362 1.00 93.44 93 LEU A CA 1
ATOM 785 C C . LEU A 1 93 ? 11.391 -6.587 -2.969 1.00 93.44 93 LEU A C 1
ATOM 787 O O . LEU A 1 93 ? 10.189 -6.336 -2.936 1.00 93.44 93 LEU A O 1
ATOM 791 N N . PRO A 1 94 ? 12.137 -6.630 -1.840 1.00 94.94 94 PRO A N 1
ATOM 792 C CA . PRO A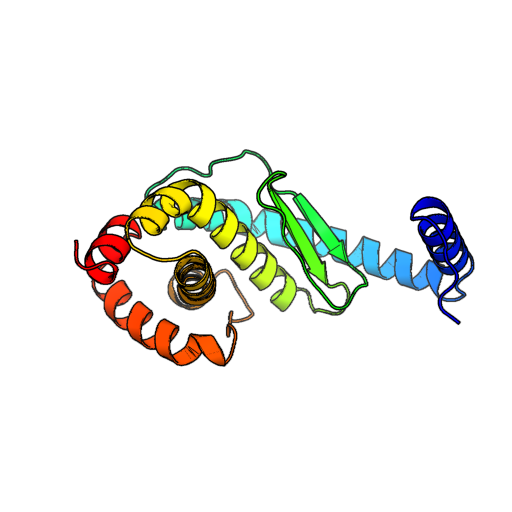 1 94 ? 11.542 -6.454 -0.512 1.00 94.94 94 PRO A CA 1
ATOM 793 C C . PRO A 1 94 ? 10.753 -5.152 -0.363 1.00 94.94 94 PRO A C 1
ATOM 795 O O . PRO A 1 94 ? 9.639 -5.156 0.148 1.00 94.94 94 PRO A O 1
ATOM 798 N N . TRP A 1 95 ? 11.309 -4.049 -0.866 1.00 95.25 95 TRP A N 1
ATOM 799 C CA . TRP A 1 95 ? 10.690 -2.735 -0.753 1.00 95.25 95 TRP A CA 1
ATOM 800 C C . TRP A 1 95 ? 9.454 -2.605 -1.648 1.00 95.25 95 TRP A C 1
ATOM 802 O O . TRP A 1 95 ? 8.420 -2.107 -1.211 1.00 95.25 95 TRP A O 1
ATOM 812 N N . ASN A 1 96 ? 9.519 -3.115 -2.881 1.00 95.94 96 ASN A N 1
ATOM 813 C CA . ASN A 1 96 ? 8.355 -3.138 -3.768 1.00 95.94 96 ASN A CA 1
ATOM 814 C C . ASN A 1 96 ? 7.212 -4.001 -3.219 1.00 95.94 96 ASN A C 1
ATOM 816 O O . ASN A 1 96 ? 6.057 -3.630 -3.400 1.00 95.94 96 ASN A O 1
ATOM 820 N N . MET A 1 97 ? 7.506 -5.103 -2.521 1.00 96.88 97 MET A N 1
ATOM 821 C CA . MET A 1 97 ? 6.468 -5.892 -1.846 1.00 96.88 97 MET A CA 1
ATOM 822 C C . MET A 1 97 ? 5.749 -5.084 -0.762 1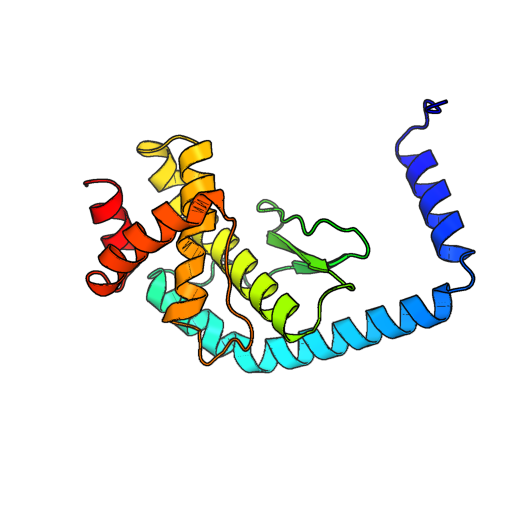.00 96.88 97 MET A C 1
ATOM 824 O O . MET A 1 97 ? 4.523 -5.115 -0.696 1.00 96.88 97 MET A O 1
ATOM 828 N N . THR A 1 98 ? 6.488 -4.312 0.038 1.00 96.88 98 THR A N 1
ATOM 829 C CA . THR A 1 98 ? 5.895 -3.405 1.032 1.00 96.88 98 THR A CA 1
ATOM 830 C C . THR A 1 98 ? 5.009 -2.351 0.372 1.00 96.88 98 THR A C 1
ATOM 832 O O . THR A 1 98 ? 3.894 -2.135 0.839 1.00 96.88 98 THR A O 1
ATOM 835 N N . ILE A 1 99 ? 5.446 -1.756 -0.747 1.00 96.38 99 ILE A N 1
ATOM 836 C CA . ILE A 1 99 ? 4.634 -0.785 -1.503 1.00 96.38 99 ILE A CA 1
ATOM 837 C C . ILE A 1 99 ? 3.355 -1.439 -2.047 1.00 96.38 99 ILE A C 1
ATOM 839 O O . ILE A 1 99 ? 2.283 -0.863 -1.912 1.00 96.38 99 ILE A O 1
ATOM 843 N N . ILE A 1 100 ? 3.426 -2.654 -2.606 1.00 97.56 100 ILE A N 1
ATOM 844 C CA . ILE A 1 100 ? 2.232 -3.381 -3.080 1.00 97.56 100 ILE A CA 1
ATOM 845 C C . ILE A 1 100 ? 1.202 -3.515 -1.952 1.00 97.56 100 ILE A C 1
ATOM 847 O O . ILE A 1 100 ? 0.034 -3.174 -2.126 1.00 97.56 100 ILE A O 1
ATOM 851 N N . CYS A 1 101 ? 1.638 -3.973 -0.778 1.00 98.00 101 CYS A N 1
ATOM 852 C CA . CYS A 1 101 ? 0.767 -4.107 0.385 1.00 98.00 101 CYS A CA 1
ATOM 853 C C . CYS A 1 101 ? 0.219 -2.755 0.870 1.00 98.00 101 CYS A C 1
ATOM 855 O O . CYS A 1 101 ? -0.956 -2.674 1.225 1.00 98.00 101 CYS A O 1
ATOM 857 N N . HIS A 1 102 ? 1.041 -1.703 0.857 1.00 97.81 102 HIS A N 1
ATOM 858 C CA . HIS A 1 102 ? 0.662 -0.331 1.205 1.00 97.81 102 HIS A CA 1
ATOM 859 C C . HIS A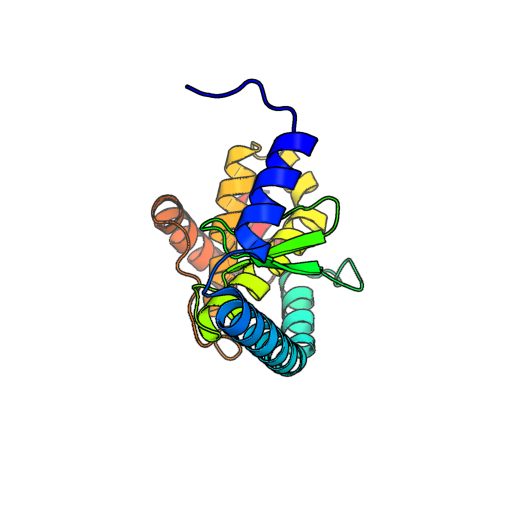 1 102 ? -0.455 0.205 0.312 1.00 97.81 102 HIS A C 1
ATOM 861 O O . HIS A 1 102 ? -1.491 0.638 0.814 1.00 97.81 102 HIS A O 1
ATOM 867 N N . GLU A 1 103 ? -0.288 0.119 -1.005 1.00 97.94 103 GLU A N 1
ATOM 868 C CA . GLU A 1 103 ? -1.263 0.672 -1.944 1.00 97.94 103 GLU A CA 1
ATOM 869 C C . GLU A 1 103 ? -2.572 -0.122 -1.951 1.00 97.94 103 GLU A C 1
ATOM 871 O O . GLU A 1 103 ? -3.658 0.461 -1.984 1.00 97.94 103 GLU A O 1
ATOM 876 N N . ILE A 1 104 ? -2.508 -1.451 -1.828 1.00 98.38 104 ILE A N 1
ATOM 877 C CA . ILE A 1 104 ? -3.716 -2.269 -1.673 1.00 98.38 104 ILE A CA 1
ATOM 878 C C . ILE A 1 104 ? -4.459 -1.905 -0.381 1.00 98.38 104 ILE A C 1
ATOM 880 O O . ILE A 1 104 ? -5.687 -1.777 -0.397 1.00 98.38 104 ILE A O 1
ATOM 884 N N . PHE A 1 105 ? -3.739 -1.700 0.728 1.00 98.00 105 PHE A N 1
ATOM 885 C CA . PHE A 1 105 ? -4.346 -1.256 1.984 1.00 98.00 105 PHE A CA 1
ATOM 886 C C . PHE A 1 105 ? -5.068 0.082 1.791 1.00 98.00 105 PHE A C 1
ATOM 888 O O . PHE A 1 105 ? -6.225 0.219 2.195 1.00 98.00 105 PHE A O 1
ATOM 895 N N . HIS A 1 106 ? -4.422 1.054 1.139 1.00 97.75 106 HIS A N 1
ATOM 896 C CA . HIS A 1 106 ? -5.016 2.358 0.836 1.00 97.75 106 HIS A CA 1
ATOM 897 C C . HIS A 1 106 ? -6.304 2.242 0.037 1.00 97.75 106 HIS A C 1
ATOM 899 O O . HIS A 1 106 ? -7.314 2.836 0.418 1.00 97.75 106 HIS A O 1
ATOM 905 N N . LEU A 1 107 ? -6.284 1.471 -1.051 1.00 98.00 107 LEU A N 1
ATOM 906 C CA . LEU A 1 107 ? -7.449 1.271 -1.911 1.00 98.00 107 LEU A CA 1
ATOM 907 C C . LEU A 1 107 ? -8.608 0.636 -1.131 1.00 98.00 107 LEU A C 1
ATOM 909 O O . LEU A 1 107 ? -9.731 1.140 -1.175 1.00 98.00 107 LEU A O 1
ATOM 913 N N . GLN A 1 108 ? -8.326 -0.409 -0.347 1.00 97.94 108 GLN A N 1
ATOM 914 C CA . GLN A 1 108 ? -9.312 -1.076 0.507 1.00 97.94 108 GLN A CA 1
ATOM 915 C C . GLN A 1 108 ? -9.904 -0.113 1.550 1.00 97.94 108 GLN A C 1
ATOM 917 O O . GLN A 1 108 ? -11.124 -0.050 1.734 1.00 97.94 108 GLN A O 1
ATOM 922 N N . PHE A 1 109 ? -9.054 0.666 2.226 1.00 97.62 109 PHE A N 1
ATOM 923 C CA . PHE A 1 109 ? -9.474 1.648 3.224 1.00 97.62 109 PHE A CA 1
ATOM 924 C C . PHE A 1 109 ? -10.352 2.740 2.609 1.00 97.62 109 PHE A C 1
ATOM 926 O O . PHE A 1 109 ? -11.440 3.021 3.118 1.00 97.62 109 PHE A O 1
ATOM 933 N N . LEU A 1 110 ? -9.915 3.343 1.503 1.00 96.81 110 LEU A N 1
ATOM 934 C CA . LEU A 1 110 ? -10.651 4.416 0.842 1.00 96.81 110 LEU A CA 1
ATOM 935 C C . LEU A 1 110 ? -12.007 3.933 0.321 1.00 96.81 110 LEU A C 1
ATOM 937 O O . LEU A 1 110 ? -12.996 4.650 0.496 1.00 96.81 110 LEU A O 1
ATOM 941 N N . HIS A 1 111 ? -12.070 2.719 -0.236 1.00 96.94 111 HIS A N 1
ATOM 942 C CA . HIS A 1 111 ? -13.309 2.123 -0.733 1.00 96.94 111 HIS A CA 1
ATOM 943 C C . HIS A 1 111 ? -14.373 2.004 0.370 1.00 96.94 111 HIS A C 1
ATOM 945 O O . HIS A 1 111 ? -15.501 2.470 0.203 1.00 96.94 111 HIS A O 1
ATOM 951 N N . TYR A 1 112 ? -14.024 1.419 1.521 1.00 97.00 112 TYR A N 1
ATOM 952 C CA . TYR A 1 112 ? -15.003 1.146 2.580 1.00 97.00 112 TYR A CA 1
ATOM 953 C C . TYR A 1 112 ? -15.201 2.290 3.576 1.00 97.00 112 TYR A C 1
ATOM 955 O O . TYR A 1 112 ? -16.313 2.487 4.073 1.00 97.00 112 TYR A O 1
ATOM 963 N N . TYR A 1 113 ? -14.143 3.035 3.890 1.00 96.38 113 TYR A N 1
ATOM 964 C CA . TYR A 1 113 ? -14.128 3.993 4.999 1.00 96.38 113 TYR A CA 1
ATOM 965 C C . TYR A 1 113 ? -13.926 5.438 4.555 1.00 96.38 113 TYR A C 1
ATOM 967 O O . TYR A 1 113 ? -14.301 6.339 5.302 1.00 96.38 113 TYR A O 1
ATOM 975 N N . GLY A 1 114 ? -13.439 5.693 3.335 1.00 95.81 114 GLY A N 1
ATOM 976 C CA . GLY A 1 114 ? -13.157 7.049 2.856 1.00 95.81 114 GLY A CA 1
ATOM 977 C C . GLY A 1 114 ? -14.367 7.982 2.968 1.00 95.81 114 GLY A C 1
ATOM 978 O O . GLY A 1 114 ? -14.298 9.022 3.625 1.00 95.81 114 GLY A O 1
ATOM 979 N N . LYS A 1 115 ? -15.522 7.581 2.414 1.00 95.19 115 LYS A N 1
ATOM 980 C CA . LYS A 1 115 ? -16.766 8.374 2.492 1.00 95.19 115 LYS A CA 1
ATOM 981 C C . LYS A 1 115 ? -17.266 8.554 3.928 1.00 95.19 115 LYS A C 1
ATOM 983 O O . LYS A 1 115 ? -17.835 9.595 4.245 1.00 95.19 115 LYS A O 1
ATOM 988 N N . TYR A 1 116 ? -17.081 7.552 4.787 1.00 93.81 116 TYR A N 1
ATOM 989 C CA . TYR A 1 116 ? -17.470 7.631 6.194 1.00 93.81 116 TYR A CA 1
ATOM 990 C C . TYR A 1 116 ? -16.604 8.641 6.950 1.00 93.81 116 TYR A C 1
ATOM 992 O O . TYR A 1 116 ? -17.145 9.563 7.554 1.00 93.81 116 TYR A O 1
ATOM 1000 N N . CYS A 1 117 ? -15.279 8.531 6.846 1.00 95.62 117 CYS A N 1
ATOM 1001 C CA . CYS A 1 117 ? -14.338 9.453 7.474 1.00 95.62 117 CYS A CA 1
ATOM 1002 C C . CYS A 1 117 ? -14.564 10.897 7.006 1.00 95.62 117 CYS A C 1
ATOM 1004 O O . CYS A 1 117 ? -14.574 11.806 7.830 1.00 95.62 117 CYS A O 1
ATOM 1006 N N . ARG A 1 118 ? -14.859 11.119 5.715 1.00 95.06 118 ARG A N 1
ATOM 1007 C CA . ARG A 1 118 ? -15.154 12.458 5.162 1.00 95.06 118 ARG A CA 1
ATOM 1008 C C . ARG A 1 118 ? -16.341 13.186 5.796 1.00 95.06 118 ARG A C 1
ATOM 1010 O O . ARG A 1 118 ? -16.477 14.382 5.559 1.00 95.06 118 ARG A O 1
ATOM 1017 N N . LYS A 1 119 ? -17.187 12.504 6.574 1.00 94.56 119 LYS A N 1
ATOM 1018 C CA . LYS A 1 119 ? -18.248 13.147 7.366 1.00 94.56 119 LYS A CA 1
ATOM 1019 C C . LYS A 1 119 ? -17.712 13.873 8.604 1.00 94.56 119 LYS A C 1
ATOM 1021 O O . LYS A 1 119 ? -18.406 14.732 9.129 1.00 94.56 119 LYS A O 1
ATOM 1026 N N . PHE A 1 120 ? -16.514 13.515 9.063 1.00 95.06 120 PHE A N 1
ATOM 1027 C CA . PHE A 1 120 ? -15.936 13.971 10.331 1.00 95.06 120 PHE A CA 1
ATOM 1028 C C . PHE A 1 120 ? -14.621 14.730 10.151 1.00 95.06 120 PHE A C 1
ATOM 1030 O O . PHE A 1 120 ? -14.284 15.557 10.988 1.00 95.06 120 PHE A O 1
ATOM 1037 N N . ILE A 1 121 ? -13.879 14.445 9.076 1.00 95.50 121 ILE A N 1
ATOM 1038 C CA . ILE A 1 121 ? -12.570 15.046 8.807 1.00 95.50 121 ILE A CA 1
ATOM 1039 C C . ILE A 1 121 ? -12.475 15.583 7.378 1.00 95.50 121 ILE A C 1
ATOM 1041 O O . ILE A 1 121 ? -13.166 15.130 6.455 1.00 95.50 121 ILE A O 1
ATOM 1045 N N . SER A 1 122 ? -11.586 16.553 7.186 1.00 96.69 122 SER A N 1
ATOM 1046 C CA . SER A 1 122 ? -11.280 17.134 5.882 1.00 96.69 122 SER A CA 1
ATOM 1047 C C . SER A 1 122 ? -10.609 16.128 4.938 1.00 96.69 122 SER A C 1
ATOM 1049 O O . SER A 1 122 ? -10.160 15.051 5.333 1.00 96.69 122 SER A O 1
ATOM 1051 N N . LYS A 1 123 ? -10.500 16.490 3.651 1.00 95.75 123 LYS A N 1
ATOM 1052 C CA . LYS A 1 123 ? -9.764 15.678 2.665 1.00 95.75 123 LYS A CA 1
ATOM 1053 C C . LYS A 1 123 ? -8.314 15.451 3.091 1.00 95.75 123 LYS A C 1
ATOM 1055 O O . LYS A 1 123 ? -7.843 14.326 3.058 1.00 95.75 123 LYS A O 1
ATOM 1060 N N . LYS A 1 124 ? -7.641 16.528 3.499 1.00 96.19 124 LYS A N 1
ATOM 1061 C CA . LYS A 1 124 ? -6.233 16.491 3.890 1.00 96.19 124 LYS A CA 1
ATOM 1062 C C . LYS A 1 124 ? -6.024 15.599 5.111 1.00 96.19 124 LYS A C 1
ATOM 1064 O O . LYS A 1 124 ? -5.104 14.798 5.120 1.00 96.19 124 LYS A O 1
ATOM 1069 N N . GLU A 1 125 ? -6.898 15.699 6.109 1.00 95.62 125 GLU A N 1
ATOM 1070 C CA . GLU A 1 125 ? -6.838 14.825 7.285 1.00 95.62 125 GLU A CA 1
ATOM 1071 C C . GLU A 1 125 ? -7.124 13.362 6.940 1.00 95.62 125 GLU A C 1
ATOM 1073 O O . GLU A 1 125 ? -6.525 12.478 7.542 1.00 95.62 125 GLU A O 1
ATOM 1078 N N . LEU A 1 126 ? -8.009 13.087 5.973 1.00 96.25 126 LEU A N 1
ATOM 1079 C CA . LEU A 1 126 ? -8.211 11.729 5.470 1.00 96.25 126 LEU A CA 1
ATOM 1080 C C . LEU A 1 126 ? -6.951 11.194 4.787 1.00 96.25 126 LEU A C 1
ATOM 1082 O O . LEU A 1 126 ? -6.592 10.047 5.031 1.00 96.25 126 LEU A O 1
ATOM 1086 N N . ASP A 1 127 ? -6.286 12.005 3.965 1.00 95.69 127 ASP A N 1
ATOM 1087 C CA . ASP A 1 127 ? -5.032 11.620 3.313 1.00 95.69 127 ASP A CA 1
ATOM 1088 C C . ASP A 1 127 ? -3.928 11.382 4.363 1.00 95.69 127 ASP A C 1
ATOM 1090 O O . ASP A 1 127 ? -3.274 10.342 4.337 1.00 95.69 127 ASP A O 1
ATOM 1094 N N . ASP A 1 128 ? -3.790 12.271 5.353 1.00 96.50 128 ASP A N 1
ATOM 1095 C CA . ASP A 1 128 ? -2.845 12.117 6.469 1.00 96.50 128 ASP A CA 1
ATOM 1096 C C . ASP A 1 128 ? -3.153 10.854 7.309 1.00 96.50 128 ASP A C 1
ATOM 1098 O O . ASP A 1 128 ? -2.242 10.117 7.690 1.00 96.50 128 ASP A O 1
ATOM 1102 N N . LEU A 1 129 ? -4.434 10.557 7.569 1.00 96.12 129 LEU A N 1
ATOM 1103 C CA . LEU A 1 129 ? -4.872 9.341 8.266 1.00 96.12 129 LEU A CA 1
ATOM 1104 C C . LEU A 1 129 ? -4.571 8.082 7.451 1.00 96.12 129 LEU A C 1
ATOM 1106 O O . LEU A 1 129 ? -4.038 7.121 8.000 1.00 96.12 129 LEU A O 1
ATOM 1110 N N . LYS A 1 130 ? -4.903 8.092 6.158 1.00 95.88 130 LYS A N 1
ATOM 1111 C CA . LYS A 1 130 ? -4.651 7.003 5.212 1.00 95.88 130 LYS A CA 1
ATOM 1112 C C . LYS A 1 130 ? -3.163 6.638 5.214 1.00 95.88 130 LYS A C 1
ATOM 1114 O O . LYS A 1 130 ? -2.819 5.489 5.468 1.00 95.88 130 LYS A O 1
ATOM 1119 N N . GLU A 1 131 ? -2.286 7.622 5.013 1.00 96.69 131 GLU A N 1
ATOM 1120 C CA . GLU A 1 131 ? -0.831 7.417 5.022 1.00 96.69 131 GLU A CA 1
ATOM 1121 C C . GLU A 1 131 ? -0.297 6.969 6.385 1.00 96.69 131 GLU A C 1
ATOM 1123 O O . GLU A 1 131 ? 0.645 6.179 6.472 1.00 96.69 131 GLU A O 1
ATOM 1128 N N . ALA A 1 132 ? -0.881 7.452 7.482 1.00 96.62 132 ALA A N 1
ATOM 1129 C CA . ALA A 1 132 ? -0.477 7.007 8.803 1.00 96.62 132 ALA A CA 1
ATOM 1130 C C . ALA A 1 132 ? -0.888 5.551 9.065 1.00 96.62 132 ALA A C 1
ATOM 1132 O O . ALA A 1 132 ? -0.064 4.794 9.566 1.00 96.62 132 ALA A O 1
ATOM 1133 N N . LEU A 1 133 ? -2.104 5.137 8.692 1.00 96.31 133 LEU A N 1
ATOM 1134 C CA . LEU A 1 133 ? -2.669 3.807 8.972 1.00 96.31 133 LEU A CA 1
ATOM 1135 C C . LEU A 1 133 ? -1.817 2.633 8.478 1.00 96.31 133 LEU A C 1
ATOM 1137 O O . LEU A 1 133 ? -1.891 1.549 9.054 1.00 96.31 133 LEU A O 1
ATOM 1141 N N . THR A 1 134 ? -0.965 2.831 7.476 1.00 96.31 134 THR A N 1
ATOM 1142 C CA . THR A 1 134 ? -0.087 1.767 6.970 1.00 96.31 134 THR A CA 1
ATOM 1143 C C . THR A 1 134 ? 1.003 1.347 7.957 1.00 96.31 134 THR A C 1
ATOM 1145 O O . THR A 1 134 ? 1.661 0.338 7.719 1.00 96.31 134 THR A O 1
ATOM 1148 N N . PHE A 1 135 ? 1.123 1.991 9.131 1.00 95.88 135 PHE A N 1
ATOM 1149 C CA . PHE A 1 135 ? 1.870 1.415 10.260 1.00 95.88 135 PHE A CA 1
ATOM 1150 C C . PHE A 1 135 ? 1.379 -0.001 10.623 1.00 95.88 135 PHE A C 1
ATOM 1152 O O . PHE A 1 135 ? 2.182 -0.805 11.092 1.00 95.88 135 PHE A O 1
ATOM 1159 N N . ILE A 1 136 ? 0.099 -0.323 10.370 1.00 96.19 136 ILE A N 1
ATOM 1160 C CA . ILE A 1 136 ? -0.494 -1.648 10.616 1.00 96.19 136 ILE A CA 1
ATOM 1161 C C . ILE A 1 136 ? 0.248 -2.746 9.838 1.00 96.19 136 ILE A C 1
ATOM 1163 O O . ILE A 1 136 ? 0.354 -3.879 10.305 1.00 96.19 136 ILE A O 1
ATOM 1167 N N . LEU A 1 137 ? 0.839 -2.421 8.683 1.00 96.88 137 LEU A N 1
ATOM 1168 C CA . LEU A 1 137 ? 1.680 -3.360 7.935 1.00 96.88 137 LEU A CA 1
ATOM 1169 C C . LEU A 1 137 ? 2.890 -3.831 8.752 1.00 96.88 137 LEU A C 1
ATOM 1171 O O . LEU A 1 137 ? 3.292 -4.987 8.657 1.00 96.88 137 LEU A O 1
ATOM 1175 N N . ASN A 1 138 ? 3.432 -2.967 9.608 1.00 95.62 138 ASN A N 1
ATOM 1176 C CA . ASN A 1 138 ? 4.577 -3.303 10.449 1.00 95.62 138 ASN A CA 1
ATOM 1177 C C . ASN A 1 138 ? 4.188 -4.087 11.705 1.00 95.62 138 ASN A C 1
ATOM 1179 O O . ASN A 1 138 ? 5.060 -4.687 12.326 1.00 95.62 138 ASN A O 1
ATOM 1183 N N . THR A 1 139 ? 2.917 -4.065 12.113 1.00 93.69 139 THR A N 1
ATOM 1184 C CA . THR A 1 139 ? 2.454 -4.758 13.323 1.00 93.69 139 THR A CA 1
ATOM 1185 C C . THR A 1 139 ? 1.801 -6.092 12.990 1.00 93.69 139 THR A C 1
ATOM 1187 O O . THR A 1 139 ? 2.171 -7.115 13.558 1.00 93.69 139 THR A O 1
ATOM 1190 N N . ASP A 1 140 ? 0.876 -6.107 12.033 1.00 95.25 140 ASP A N 1
ATOM 1191 C CA . ASP A 1 140 ? 0.001 -7.253 11.763 1.00 95.25 140 ASP A CA 1
ATOM 1192 C C . ASP A 1 140 ? 0.427 -8.059 10.516 1.00 95.25 140 ASP A C 1
ATOM 1194 O O . ASP A 1 140 ? -0.086 -9.155 10.262 1.00 95.25 140 ASP A O 1
ATOM 1198 N N . PHE A 1 141 ? 1.392 -7.544 9.744 1.00 96.50 141 PHE A N 1
ATOM 1199 C CA . PHE A 1 141 ? 1.913 -8.170 8.519 1.00 96.50 141 PHE A CA 1
ATOM 1200 C C . PHE A 1 141 ? 3.439 -8.360 8.520 1.00 96.50 141 PHE A C 1
ATOM 1202 O O . PHE A 1 141 ? 4.009 -8.723 7.492 1.00 96.50 141 PHE A O 1
ATOM 1209 N N . ASN A 1 142 ? 4.112 -8.161 9.657 1.00 92.88 142 ASN A N 1
ATOM 1210 C CA . ASN A 1 142 ? 5.578 -8.176 9.746 1.00 92.88 142 ASN A CA 1
ATOM 1211 C C . ASN A 1 142 ? 6.220 -9.516 9.335 1.00 92.88 142 ASN A C 1
ATOM 1213 O O . ASN A 1 142 ? 7.337 -9.540 8.838 1.00 92.88 142 ASN A O 1
ATOM 1217 N N . ASP A 1 143 ? 5.528 -10.643 9.501 1.00 95.62 143 ASP A N 1
ATOM 1218 C CA . ASP A 1 143 ? 6.002 -11.959 9.044 1.00 95.62 143 ASP A CA 1
ATOM 1219 C C . ASP A 1 143 ? 5.828 -12.184 7.532 1.00 95.62 143 ASP A C 1
ATOM 1221 O O . ASP A 1 143 ? 6.404 -13.119 6.978 1.00 95.62 143 ASP A O 1
ATOM 1225 N N . LEU A 1 144 ? 5.045 -11.340 6.852 1.00 96.12 144 LEU A N 1
ATOM 1226 C CA . LEU A 1 144 ? 4.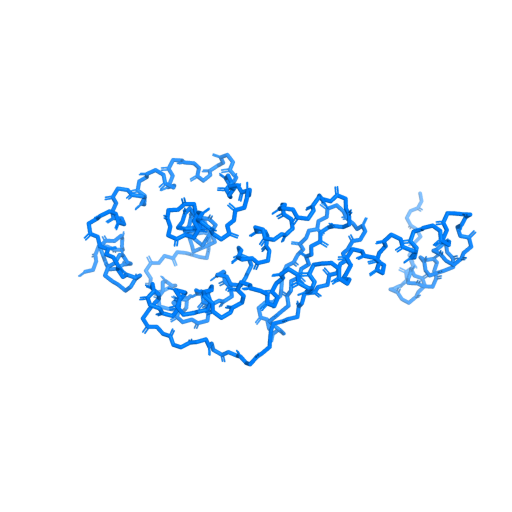885 -11.369 5.396 1.00 96.12 144 LEU A CA 1
ATOM 1227 C C . LEU A 1 144 ? 5.831 -10.390 4.687 1.00 96.12 144 LEU A C 1
ATOM 1229 O O . LEU A 1 144 ? 6.062 -10.535 3.485 1.00 96.12 144 LEU A O 1
ATOM 1233 N N . LEU A 1 145 ? 6.366 -9.397 5.405 1.00 95.38 145 LEU A N 1
ATOM 1234 C CA . LEU A 1 145 ? 7.119 -8.280 4.840 1.00 95.38 145 LEU A CA 1
ATOM 1235 C C . LEU A 1 145 ? 8.549 -8.233 5.381 1.00 95.38 145 LEU A C 1
ATOM 1237 O O . LEU A 1 145 ? 8.780 -8.062 6.570 1.00 95.38 145 LEU A O 1
ATOM 1241 N N . LEU A 1 146 ? 9.530 -8.299 4.479 1.00 94.19 146 LEU A N 1
ATOM 1242 C CA . LEU A 1 146 ? 10.945 -8.137 4.836 1.00 94.19 146 LEU A CA 1
ATOM 1243 C C . LEU A 1 146 ? 11.342 -6.672 5.069 1.00 94.19 146 LEU A C 1
ATOM 1245 O O . LEU A 1 146 ? 12.355 -6.395 5.705 1.00 94.19 146 LEU A O 1
ATOM 1249 N N . SER A 1 147 ? 10.598 -5.726 4.496 1.00 95.56 147 SER A N 1
ATOM 1250 C CA . SER A 1 147 ? 10.861 -4.293 4.609 1.00 95.56 147 SER A CA 1
ATOM 1251 C C . SER A 1 147 ? 9.720 -3.591 5.331 1.00 95.56 147 SER A C 1
ATOM 1253 O O . SER A 1 147 ? 8.552 -3.787 5.004 1.00 95.56 147 SER A O 1
ATOM 1255 N N . GLN A 1 148 ? 10.068 -2.743 6.294 1.00 94.62 148 GLN A N 1
ATOM 1256 C CA . GLN A 1 148 ? 9.089 -1.977 7.058 1.00 94.62 148 GLN A CA 1
ATOM 1257 C C . GLN A 1 148 ? 8.597 -0.759 6.285 1.00 94.62 148 GLN A C 1
ATOM 1259 O O . GLN A 1 148 ? 9.386 -0.015 5.698 1.00 94.62 148 GLN A O 1
ATOM 1264 N N . ASP A 1 149 ? 7.302 -0.496 6.383 1.00 94.88 149 ASP A N 1
ATOM 1265 C CA . ASP A 1 149 ? 6.709 0.753 5.946 1.00 94.88 149 ASP A CA 1
ATOM 1266 C C . ASP A 1 149 ? 7.051 1.864 6.943 1.00 94.88 149 ASP A C 1
ATOM 1268 O O . ASP A 1 149 ? 6.433 1.999 8.001 1.00 94.88 149 ASP A O 1
ATOM 1272 N N . LYS A 1 150 ? 8.055 2.683 6.633 1.00 92.50 150 LYS A N 1
ATOM 1273 C CA . LYS A 1 150 ? 8.439 3.781 7.529 1.00 92.50 150 LYS A CA 1
ATOM 1274 C C . LYS A 1 150 ? 7.450 4.943 7.483 1.00 92.50 150 LYS A C 1
ATOM 1276 O O . LYS A 1 150 ? 7.336 5.643 8.480 1.00 92.50 150 LYS A O 1
ATOM 1281 N N . GLY A 1 151 ? 6.717 5.131 6.386 1.00 90.88 151 GLY A N 1
ATOM 1282 C CA . GLY A 1 151 ? 5.884 6.311 6.154 1.00 90.88 151 GLY A CA 1
ATOM 1283 C C . GLY A 1 151 ? 6.679 7.609 6.034 1.00 90.88 151 GLY A C 1
ATOM 1284 O O . GLY A 1 151 ? 7.901 7.645 6.202 1.00 90.88 151 GLY A O 1
ATOM 1285 N N . TYR A 1 152 ? 5.976 8.709 5.771 1.00 89.31 152 TYR A N 1
ATOM 1286 C CA . TYR A 1 152 ? 6.613 10.019 5.680 1.00 89.31 152 TYR A CA 1
ATOM 1287 C C . TYR A 1 152 ? 7.007 10.568 7.062 1.00 89.31 152 TYR A C 1
ATOM 1289 O O . TYR A 1 152 ? 6.308 10.321 8.053 1.00 89.31 152 TYR A O 1
ATOM 1297 N N . PRO A 1 153 ? 8.086 11.374 7.153 1.00 93.44 153 PRO A N 1
ATOM 1298 C CA . PRO A 1 153 ? 8.478 12.037 8.398 1.00 93.44 153 PRO A CA 1
ATOM 1299 C C . PRO A 1 153 ? 7.341 12.846 9.040 1.00 93.44 153 PRO A C 1
ATOM 1301 O O . PRO A 1 153 ? 7.153 12.798 10.255 1.00 93.44 153 PRO A O 1
ATOM 1304 N N . ALA A 1 154 ? 6.528 13.517 8.218 1.00 92.88 154 ALA A N 1
ATOM 1305 C CA . ALA A 1 154 ? 5.391 14.317 8.671 1.00 92.88 154 ALA A CA 1
ATOM 1306 C C . ALA A 1 154 ? 4.319 13.497 9.415 1.00 92.88 154 ALA A C 1
ATOM 1308 O O . ALA A 1 154 ? 3.619 14.029 10.274 1.00 92.88 154 ALA A O 1
ATOM 1309 N N . HIS A 1 155 ? 4.209 12.195 9.133 1.00 93.25 155 HIS A N 1
ATOM 1310 C CA . HIS A 1 155 ? 3.177 11.327 9.705 1.00 93.25 155 HIS A CA 1
ATOM 1311 C C . HIS A 1 155 ? 3.653 10.525 10.921 1.00 93.25 155 HIS A C 1
ATOM 1313 O O . HIS A 1 155 ? 2.841 9.856 11.554 1.00 93.25 155 HIS A O 1
ATOM 1319 N N . GLN A 1 156 ? 4.932 10.606 11.311 1.00 94.31 156 GLN A N 1
ATOM 1320 C CA . GLN A 1 156 ? 5.490 9.792 12.406 1.00 94.31 156 GLN A CA 1
ATOM 1321 C C . GLN A 1 156 ? 4.785 10.006 13.744 1.00 94.31 156 GLN A C 1
ATOM 1323 O O . GLN A 1 156 ? 4.531 9.050 14.479 1.00 94.31 156 GLN A O 1
ATOM 1328 N N . LYS A 1 157 ? 4.461 11.262 14.070 1.00 94.75 157 LYS A N 1
ATOM 1329 C CA . LYS A 1 157 ? 3.737 11.585 15.304 1.00 94.75 157 LYS A CA 1
ATOM 1330 C C . LYS A 1 157 ? 2.354 10.931 15.299 1.00 94.75 157 LYS A C 1
ATOM 1332 O O . LYS A 1 157 ? 2.016 10.234 16.252 1.00 94.75 157 LYS A O 1
ATOM 1337 N N . LEU A 1 158 ? 1.616 11.086 14.197 1.00 93.94 158 LEU A N 1
ATOM 1338 C CA . LEU A 1 158 ? 0.292 10.493 14.029 1.00 93.94 158 LEU A CA 1
ATOM 1339 C C . LEU A 1 158 ? 0.362 8.962 14.109 1.00 93.94 158 LEU A C 1
ATOM 1341 O O . LEU A 1 158 ? -0.396 8.366 14.861 1.00 93.94 158 LEU A O 1
ATOM 1345 N N . ARG A 1 159 ? 1.324 8.320 13.437 1.00 95.44 159 ARG A N 1
ATOM 1346 C CA . ARG A 1 159 ? 1.527 6.863 13.507 1.00 95.44 159 ARG A CA 1
ATOM 1347 C C . ARG A 1 159 ? 1.697 6.354 14.935 1.00 95.44 159 ARG A C 1
ATOM 1349 O O . ARG A 1 159 ? 1.019 5.409 15.318 1.00 95.44 159 ARG A O 1
ATOM 1356 N N . LYS A 1 160 ? 2.535 7.009 15.745 1.00 93.88 160 LYS A N 1
ATOM 1357 C CA . LYS A 1 160 ? 2.744 6.631 17.155 1.00 93.88 160 LYS A CA 1
ATOM 1358 C C . LYS A 1 160 ? 1.478 6.773 18.000 1.00 93.88 160 LYS A C 1
ATOM 1360 O O . LYS A 1 160 ? 1.261 5.983 18.915 1.00 93.88 160 LYS A O 1
ATOM 1365 N N . GLU A 1 161 ? 0.666 7.794 17.738 1.00 92.44 161 GLU A N 1
ATOM 1366 C CA . GLU A 1 161 ? -0.620 7.984 18.418 1.00 92.44 161 GLU A CA 1
ATOM 1367 C C . GLU A 1 161 ? -1.618 6.892 18.018 1.00 92.44 161 GLU A C 1
ATOM 1369 O O . GLU A 1 161 ? -2.230 6.269 18.884 1.00 92.44 161 GLU A O 1
ATOM 1374 N N . LEU A 1 162 ? -1.721 6.605 16.719 1.00 92.62 162 LEU A N 1
ATOM 1375 C CA . LEU A 1 162 ? -2.592 5.565 16.180 1.00 92.62 162 LEU A CA 1
ATOM 1376 C C . LEU A 1 162 ? -2.185 4.166 16.667 1.00 92.62 162 LEU A C 1
ATOM 1378 O O . LEU A 1 162 ? -3.041 3.396 17.084 1.00 92.62 162 LEU A O 1
ATOM 1382 N N . GLU A 1 163 ? -0.896 3.839 16.719 1.00 93.00 163 GLU A N 1
ATOM 1383 C CA . GLU A 1 163 ? -0.430 2.530 17.194 1.00 93.00 163 GLU A CA 1
ATOM 1384 C C . GLU A 1 163 ? -0.864 2.244 18.644 1.00 93.00 163 GLU A C 1
ATOM 1386 O O . GLU A 1 163 ? -1.218 1.114 18.987 1.00 93.00 163 GLU A O 1
ATOM 1391 N N . LYS A 1 164 ? -0.900 3.270 19.507 1.00 91.44 164 LYS A N 1
ATOM 1392 C CA . LYS A 1 164 ? -1.376 3.132 20.895 1.00 91.44 164 LYS A CA 1
ATOM 1393 C C . LYS A 1 164 ? -2.864 2.790 20.971 1.00 91.44 164 LYS A C 1
ATOM 1395 O O . LYS A 1 164 ? -3.254 2.023 21.847 1.00 91.44 164 LYS A O 1
ATOM 1400 N N . ILE A 1 165 ? -3.669 3.360 20.075 1.00 90.62 165 ILE A N 1
ATOM 1401 C CA . ILE A 1 165 ? -5.108 3.085 19.971 1.00 90.62 165 ILE A CA 1
ATOM 1402 C C . ILE A 1 165 ? -5.318 1.672 19.406 1.00 90.62 165 ILE A C 1
ATOM 1404 O O . ILE A 1 165 ? -6.044 0.868 19.983 1.00 90.62 165 ILE A O 1
ATOM 1408 N N . TRP A 1 166 ? -4.597 1.316 18.340 1.00 93.38 166 TRP A N 1
ATOM 1409 C CA . TRP A 1 166 ? -4.697 0.009 17.678 1.00 93.38 166 TRP A CA 1
ATOM 1410 C C . TRP A 1 166 ? -4.367 -1.173 18.596 1.00 93.38 166 TRP A C 1
ATOM 1412 O O . TRP A 1 166 ? -4.999 -2.222 18.526 1.00 93.38 166 TRP A O 1
ATOM 1422 N N . LYS A 1 167 ? -3.423 -1.001 19.529 1.00 88.50 167 LYS A N 1
ATOM 1423 C CA . LYS A 1 167 ? -3.108 -2.034 20.533 1.00 88.50 167 LYS A CA 1
ATOM 1424 C C . LYS A 1 167 ? -4.300 -2.397 21.428 1.00 88.50 167 LYS A C 1
ATOM 1426 O O . LYS A 1 167 ? -4.323 -3.508 21.955 1.00 88.50 167 LYS A O 1
ATOM 1431 N N . LYS A 1 168 ? -5.264 -1.488 21.597 1.00 87.31 168 LYS A N 1
ATOM 1432 C CA . LYS A 1 168 ? -6.506 -1.719 22.348 1.00 87.31 168 LYS A CA 1
ATOM 1433 C C . LYS A 1 168 ? -7.613 -2.244 21.436 1.00 87.31 168 LYS A C 1
ATOM 1435 O O . LYS A 1 168 ? -8.277 -3.218 21.775 1.00 87.31 168 LYS A O 1
ATOM 1440 N N . GLU A 1 169 ? -7.749 -1.646 20.255 1.00 81.75 169 GLU A N 1
ATOM 1441 C CA . GLU A 1 169 ? -8.814 -1.936 19.296 1.00 81.75 169 GLU A CA 1
ATOM 1442 C C . GLU A 1 169 ? -8.295 -2.711 18.083 1.00 81.75 169 GLU A C 1
ATOM 1444 O O . GLU A 1 169 ? -7.695 -2.144 17.176 1.00 81.75 169 GLU A O 1
ATOM 1449 N N . LYS A 1 170 ? -8.581 -4.016 18.017 1.00 78.00 170 LYS A N 1
ATOM 1450 C CA . LYS A 1 170 ? -8.066 -4.913 16.959 1.00 78.00 170 LYS A CA 1
ATOM 1451 C C . LYS A 1 170 ? -8.915 -4.967 15.683 1.00 78.00 170 LYS A C 1
ATOM 1453 O O . LYS A 1 170 ? -8.770 -5.889 14.882 1.00 78.00 170 LYS A O 1
ATOM 1458 N N . THR A 1 171 ? -9.836 -4.022 15.499 1.00 87.88 171 THR A N 1
ATOM 1459 C CA . THR A 1 171 ? -10.620 -3.895 14.260 1.00 87.88 171 THR A CA 1
ATOM 1460 C C . THR A 1 171 ? -10.648 -2.447 13.806 1.00 87.88 171 THR A C 1
ATOM 1462 O O . THR A 1 171 ? -10.805 -1.530 14.615 1.00 87.88 171 THR A O 1
ATOM 1465 N N . LEU A 1 172 ? -10.545 -2.227 12.494 1.00 89.19 172 LEU A N 1
ATOM 1466 C CA . LEU A 1 172 ? -10.472 -0.882 11.929 1.00 89.19 172 LEU A CA 1
ATOM 1467 C C . LEU A 1 172 ? -11.739 -0.070 12.218 1.00 89.19 172 LEU A C 1
ATOM 1469 O O . LEU A 1 172 ? -11.679 1.138 12.417 1.00 89.19 172 LEU A O 1
ATOM 1473 N N . ARG A 1 173 ? -12.898 -0.732 12.302 1.00 87.94 173 ARG A N 1
ATOM 1474 C CA . ARG A 1 173 ? -14.164 -0.074 12.642 1.00 87.94 173 ARG A CA 1
ATOM 1475 C C . ARG A 1 173 ? -14.130 0.556 14.036 1.00 87.94 173 ARG A C 1
ATOM 1477 O O . ARG A 1 173 ? -14.504 1.720 14.159 1.00 87.94 173 ARG A O 1
ATOM 1484 N N . ASN A 1 174 ? -13.737 -0.195 15.064 1.00 86.12 174 ASN A N 1
ATOM 1485 C CA . ASN A 1 174 ? -13.698 0.333 16.430 1.00 86.12 174 ASN A CA 1
ATOM 1486 C C . ASN A 1 174 ? -12.601 1.382 16.577 1.00 86.12 174 ASN A C 1
ATOM 1488 O O . ASN A 1 174 ? -12.846 2.459 17.111 1.00 86.12 174 ASN A O 1
ATOM 1492 N N . PHE A 1 175 ? -11.440 1.097 15.990 1.00 90.31 175 PHE A N 1
ATOM 1493 C CA . PHE A 1 175 ? -10.325 2.023 15.925 1.00 90.31 175 PHE A CA 1
ATOM 1494 C C . PHE A 1 175 ? -10.735 3.396 15.367 1.00 90.31 175 PHE A C 1
ATOM 1496 O O . PHE A 1 175 ? -10.421 4.434 15.948 1.00 90.31 175 PHE A O 1
ATOM 1503 N N . LEU A 1 176 ? -11.469 3.416 14.246 1.00 89.81 176 LEU A N 1
ATOM 1504 C CA . LEU A 1 176 ? -11.924 4.662 13.631 1.00 89.81 176 LEU A CA 1
ATOM 1505 C C . LEU A 1 176 ? -12.956 5.391 14.495 1.00 89.81 176 LEU A C 1
ATOM 1507 O O . LEU A 1 176 ? -12.919 6.616 14.534 1.00 89.81 176 LEU A O 1
ATOM 1511 N N . LYS A 1 177 ? -13.845 4.676 15.195 1.00 86.88 177 LYS A N 1
ATOM 1512 C CA . LYS A 1 177 ? -14.785 5.302 16.138 1.00 86.88 177 LYS A CA 1
ATOM 1513 C C . LYS A 1 177 ? -14.046 6.012 17.270 1.00 86.88 177 LYS A C 1
ATOM 1515 O O . LYS A 1 177 ? -14.240 7.209 17.454 1.00 86.88 177 LYS A O 1
ATOM 1520 N N . GLU A 1 178 ? -13.120 5.317 17.934 1.00 85.50 178 GLU A N 1
ATOM 1521 C CA . GLU A 1 178 ? -12.324 5.900 19.020 1.00 85.50 178 GLU A CA 1
ATOM 1522 C C . GLU A 1 178 ? -11.513 7.106 18.524 1.00 85.50 178 GLU A C 1
ATOM 1524 O O . GLU A 1 178 ? -11.539 8.181 19.127 1.00 85.50 178 GLU A O 1
ATOM 1529 N N . ARG A 1 179 ? -10.844 6.977 17.369 1.00 84.75 179 ARG A N 1
ATOM 1530 C CA . ARG A 1 179 ? -10.014 8.058 16.822 1.00 84.75 179 ARG A CA 1
ATOM 1531 C C . ARG A 1 179 ? -10.821 9.284 16.403 1.00 84.75 179 ARG A C 1
ATOM 1533 O O . ARG A 1 179 ? -10.331 10.407 16.563 1.00 84.75 179 ARG A O 1
ATOM 1540 N N . LEU A 1 180 ? -12.003 9.081 15.828 1.00 85.19 180 LEU A N 1
ATOM 1541 C CA . LEU A 1 180 ? -12.901 10.154 15.397 1.00 85.19 180 LEU A CA 1
ATOM 1542 C C . LEU A 1 180 ? -13.780 10.680 16.545 1.00 85.19 180 LEU A C 1
ATOM 1544 O O . LEU A 1 180 ? -14.542 11.616 16.316 1.00 85.19 180 LEU A O 1
ATOM 1548 N N . LYS A 1 181 ? -13.619 10.141 17.767 1.00 75.25 181 LYS A N 1
ATOM 1549 C CA . LYS A 1 181 ? -14.393 10.477 18.973 1.00 75.25 181 LYS A CA 1
ATOM 1550 C C . LYS A 1 181 ? -15.905 10.308 18.770 1.00 75.25 181 LYS A C 1
ATOM 1552 O O . LYS A 1 181 ? -16.680 11.213 19.075 1.00 75.25 181 LYS A O 1
ATOM 1557 N N . LEU A 1 182 ? -16.292 9.154 18.229 1.00 54.84 182 LEU A N 1
ATOM 1558 C CA . LEU A 1 182 ? -17.674 8.709 18.018 1.00 54.84 182 LEU A CA 1
ATOM 1559 C C . LEU A 1 182 ? -18.037 7.599 18.997 1.00 54.84 182 LEU A C 1
ATOM 1561 O O . LEU A 1 182 ? -19.194 7.608 19.462 1.00 54.84 182 LEU A O 1
#

Foldseek 3Di:
DPPPDPPVRVVVVVVVCLVPPPCNVVVVVLQVVLVVVLVVLCVVCVVVLQVLLCQQAVHHQPDPDAAEAEDCDPDWDADLVRNYIYDYSPDDSLVSNLVVSLSSSLSRCCVPCVVVVVVQDPPVVSVLVSQLVSQVCVVRVVVSGPDGDPGDPVNNVVNVVLVVLCVVPRHPVVSSCVVSVD